Protein AF-A0A8B9N6A5-F1 (afdb_monomer)

Secondary structure (DSSP, 8-state):
----PEEEEEE-TTEEE-TTSS-EEESSTTT-TTS---EEES---SSS-----------

pLDDT: mean 89.79, std 7.8, range [52.97, 94.81]

Nearest PDB structures (foldseek):
  7qs5-assembly2_B  TM=7.555E-01  e=4.122E+00  Homo sapiens

Mean predicted aligned error: 3.91 Å

Foldseek 3Di:
DDQQAFDPVFWDPQWDADPRRSDTDGNQCVPCVPDDGDTGGPDDDPDDDDDDDDDDDDD

InterPro domains:
  IPR043136 B30.2/SPRY domain superfamily [G3DSA:2.60.120.920] (4-59)

Organism: NCBI:txid211598

Radius of gyration: 12.79 Å; Cα contacts (8 Å, |Δi|>4): 68; chains: 1; bounding box: 29×22×32 Å

Sequence (59 aa):
EADAIASPDTSDLHFKASKDRYGGQPLFFEKFPSLWSGARSTHGVTKGKICFEAKVREG

Structure (mmCIF, N/CA/C/O backbone):
data_AF-A0A8B9N6A5-F1
#
_entry.id   AF-A0A8B9N6A5-F1
#
loop_
_atom_site.group_PDB
_atom_site.id
_atom_site.type_symbol
_atom_site.label_atom_id
_atom_site.label_alt_id
_atom_site.label_comp_id
_atom_site.label_asym_id
_atom_site.label_entity_id
_atom_site.label_seq_id
_atom_site.pdbx_PDB_ins_code
_atom_site.Cartn_x
_atom_site.Cartn_y
_atom_site.Cartn_z
_atom_site.occupancy
_atom_site.B_iso_or_equiv
_atom_site.auth_seq_id
_atom_site.auth_comp_id
_atom_site.auth_asym_id
_atom_site.auth_atom_id
_atom_site.pdbx_PDB_model_num
ATOM 1 N N . GLU A 1 1 ? -5.460 10.330 15.230 1.00 52.97 1 GLU A N 1
ATOM 2 C CA . GLU A 1 1 ? -5.736 9.799 13.881 1.00 52.97 1 GLU A CA 1
ATOM 3 C C . GLU A 1 1 ? -5.491 8.304 13.872 1.00 52.97 1 GLU A C 1
ATOM 5 O O . GLU A 1 1 ? -4.784 7.8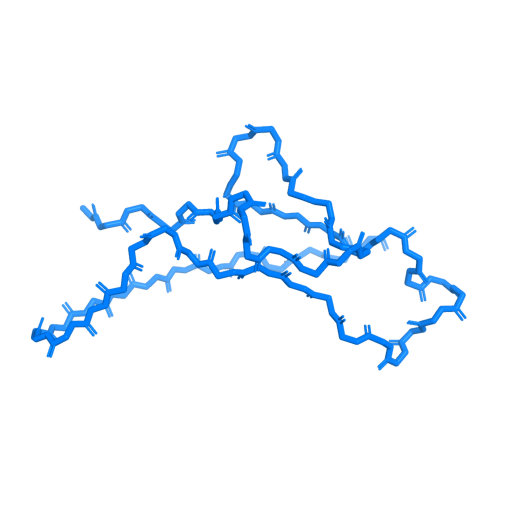23 14.749 1.00 52.97 1 GLU A O 1
ATOM 10 N N . ALA A 1 2 ? -6.110 7.573 12.950 1.00 61.28 2 ALA A N 1
ATOM 11 C CA . ALA A 1 2 ? -5.679 6.212 12.664 1.00 61.28 2 ALA A CA 1
ATOM 12 C C . ALA A 1 2 ? -4.557 6.298 11.626 1.00 61.28 2 ALA A C 1
ATOM 14 O O . ALA A 1 2 ? -4.761 6.884 10.565 1.00 61.28 2 ALA A O 1
ATOM 15 N N . ASP A 1 3 ? -3.399 5.723 11.925 1.00 74.75 3 ASP A N 1
ATOM 16 C CA . ASP A 1 3 ? -2.282 5.692 10.986 1.00 74.75 3 ASP A CA 1
ATOM 17 C C . ASP A 1 3 ? -2.507 4.595 9.934 1.00 74.75 3 ASP A C 1
ATOM 19 O O . ASP A 1 3 ? -2.680 3.416 10.260 1.00 74.75 3 ASP A O 1
ATOM 23 N N . ALA A 1 4 ? -2.497 4.967 8.650 1.00 84.75 4 ALA A N 1
ATOM 24 C CA . ALA A 1 4 ? -2.624 4.026 7.536 1.00 84.75 4 ALA A CA 1
ATOM 25 C C . ALA A 1 4 ? -1.297 3.296 7.270 1.00 84.75 4 ALA A C 1
ATOM 27 O O . ALA A 1 4 ? -0.577 3.593 6.320 1.00 84.75 4 ALA A O 1
ATOM 28 N N . ILE A 1 5 ? -0.977 2.308 8.106 1.00 92.75 5 ILE A N 1
ATOM 29 C CA . ILE A 1 5 ? 0.236 1.486 7.965 1.00 92.75 5 ILE A CA 1
ATOM 30 C C . ILE A 1 5 ? -0.056 0.293 7.054 1.00 92.75 5 ILE A C 1
ATOM 32 O O . ILE A 1 5 ? -1.005 -0.445 7.329 1.00 92.75 5 ILE A O 1
ATOM 36 N N . ALA A 1 6 ? 0.754 0.064 6.018 1.00 91.75 6 ALA A N 1
ATOM 37 C CA . ALA A 1 6 ? 0.626 -1.088 5.124 1.00 91.75 6 ALA A CA 1
ATOM 38 C C . ALA A 1 6 ? 0.877 -2.429 5.846 1.00 91.75 6 ALA A C 1
ATOM 40 O O . ALA A 1 6 ? 1.826 -2.582 6.622 1.00 91.75 6 ALA A O 1
ATOM 41 N N . SER A 1 7 ? 0.031 -3.417 5.563 1.00 90.62 7 SER A N 1
ATOM 42 C CA . SER A 1 7 ? 0.128 -4.780 6.084 1.00 90.62 7 SER A CA 1
ATOM 43 C C . SER A 1 7 ? 1.207 -5.566 5.337 1.00 90.62 7 SER A C 1
ATOM 45 O O . SER A 1 7 ? 1.162 -5.615 4.107 1.00 90.62 7 SER A O 1
ATOM 47 N N . PRO A 1 8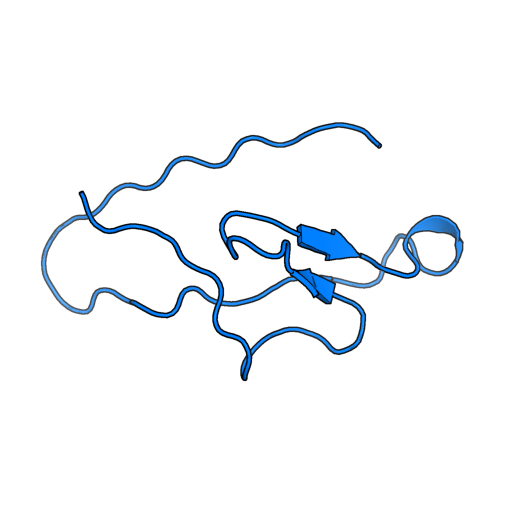 ? 2.143 -6.223 6.045 1.00 82.50 8 PRO A N 1
ATOM 48 C CA . PRO A 1 8 ? 3.197 -7.011 5.408 1.00 82.50 8 PRO A CA 1
ATOM 49 C C . PRO A 1 8 ? 2.660 -8.280 4.729 1.00 82.50 8 PRO A C 1
ATOM 51 O O . PRO A 1 8 ? 3.222 -8.718 3.735 1.00 82.50 8 PRO A O 1
ATOM 54 N N . ASP A 1 9 ? 1.554 -8.838 5.227 1.00 88.44 9 ASP A N 1
ATOM 55 C CA . ASP A 1 9 ? 1.040 -10.141 4.779 1.00 88.44 9 ASP A CA 1
ATOM 56 C C . ASP A 1 9 ? 0.016 -10.040 3.642 1.00 88.44 9 ASP A C 1
ATOM 58 O O . ASP A 1 9 ? -0.500 -11.048 3.165 1.00 88.44 9 ASP A O 1
ATOM 62 N N . THR A 1 10 ? -0.332 -8.821 3.225 1.00 91.75 10 THR A N 1
ATOM 63 C CA . THR A 1 10 ? -1.388 -8.591 2.228 1.00 91.75 10 THR A CA 1
ATOM 64 C C . THR A 1 10 ? -0.938 -7.662 1.103 1.00 91.75 10 THR A C 1
ATOM 66 O O . THR A 1 10 ? -1.773 -6.967 0.519 1.00 91.75 10 THR A O 1
ATOM 69 N N . SER A 1 11 ? 0.367 -7.566 0.857 1.00 93.38 11 SER A N 1
ATOM 70 C CA . SER A 1 11 ? 0.911 -6.842 -0.292 1.00 93.38 11 SER A CA 1
ATOM 71 C C . SER A 1 11 ? 0.984 -7.737 -1.522 1.00 93.38 11 SER A C 1
ATOM 73 O O . SER A 1 11 ? 1.296 -8.924 -1.409 1.00 93.38 11 SER A O 1
ATOM 75 N N . ASP A 1 12 ? 0.778 -7.150 -2.698 1.00 94.62 12 ASP A N 1
ATOM 76 C CA . ASP A 1 12 ? 1.080 -7.825 -3.959 1.00 94.62 12 ASP A CA 1
ATOM 77 C C . ASP A 1 12 ? 2.570 -8.196 -4.025 1.00 94.62 12 ASP A C 1
ATOM 79 O O . ASP A 1 12 ? 3.426 -7.477 -3.505 1.00 94.62 12 ASP A O 1
ATOM 83 N N . LEU A 1 13 ? 2.907 -9.300 -4.702 1.00 93.56 13 LEU A N 1
ATOM 84 C CA . LEU A 1 13 ? 4.292 -9.796 -4.769 1.00 93.56 13 LEU A CA 1
ATOM 85 C C . LEU A 1 13 ? 5.275 -8.786 -5.384 1.00 93.56 13 LEU A C 1
ATOM 87 O O . LEU A 1 13 ? 6.455 -8.796 -5.038 1.00 93.56 13 LEU A O 1
ATOM 91 N N . HIS A 1 14 ? 4.816 -7.913 -6.286 1.00 94.25 14 HIS A N 1
ATOM 92 C CA . HIS A 1 14 ? 5.647 -6.850 -6.864 1.00 94.25 14 HIS A CA 1
ATOM 93 C C . HIS A 1 14 ? 5.444 -5.482 -6.207 1.00 94.25 14 HIS A C 1
ATOM 95 O O . HIS A 1 14 ? 5.893 -4.478 -6.764 1.00 94.25 14 HIS A O 1
ATOM 101 N N . PHE A 1 15 ? 4.816 -5.411 -5.035 1.00 94.81 15 PHE A N 1
ATOM 102 C CA . PHE A 1 15 ? 4.740 -4.188 -4.245 1.00 94.81 15 PHE A CA 1
ATOM 103 C C . PHE A 1 15 ? 5.826 -4.182 -3.167 1.00 94.81 15 PHE A C 1
ATOM 105 O O . PHE A 1 15 ? 5.908 -5.077 -2.327 1.00 94.81 15 PHE A O 1
ATOM 112 N N . LYS A 1 16 ? 6.659 -3.139 -3.155 1.00 94.06 16 LYS A N 1
ATOM 113 C CA . LYS A 1 16 ? 7.663 -2.932 -2.109 1.00 94.06 16 LYS A CA 1
ATOM 114 C C . LYS A 1 16 ? 7.210 -1.826 -1.169 1.00 94.06 16 LYS A C 1
ATOM 116 O O . LYS A 1 16 ? 7.273 -0.651 -1.527 1.00 94.06 16 LYS A O 1
ATOM 121 N N . ALA A 1 17 ? 6.819 -2.202 0.045 1.00 94.00 17 ALA A N 1
ATOM 122 C CA . ALA A 1 17 ? 6.544 -1.245 1.110 1.00 94.00 17 ALA A CA 1
ATOM 123 C C . ALA A 1 17 ? 7.822 -0.505 1.547 1.00 94.00 17 ALA A C 1
ATOM 125 O O . ALA A 1 17 ? 8.930 -1.056 1.530 1.00 94.00 17 ALA A O 1
ATOM 126 N N . SER A 1 18 ? 7.668 0.751 1.962 1.00 93.38 18 SER A N 1
ATOM 127 C CA . SER A 1 18 ? 8.719 1.504 2.643 1.00 93.38 18 SER A CA 1
ATOM 128 C C . SER A 1 18 ? 9.025 0.891 4.015 1.00 93.38 18 SER A C 1
ATOM 130 O O . SER A 1 18 ? 8.209 0.180 4.601 1.00 93.38 18 SER A O 1
ATOM 132 N N . LYS A 1 19 ? 10.211 1.180 4.565 1.00 92.88 19 LYS A N 1
ATOM 133 C CA . LYS A 1 19 ? 10.625 0.654 5.879 1.00 92.88 19 LYS A CA 1
ATOM 134 C C . LYS A 1 19 ? 9.691 1.102 7.012 1.00 92.88 19 LYS A C 1
ATOM 136 O O . LYS A 1 19 ? 9.457 0.339 7.942 1.00 92.88 19 LYS A O 1
ATOM 141 N N . ASP A 1 20 ? 9.165 2.321 6.918 1.00 93.31 20 ASP A N 1
ATOM 142 C CA . ASP A 1 20 ? 8.179 2.883 7.850 1.00 93.31 20 ASP A CA 1
ATOM 143 C C . ASP A 1 20 ? 6.735 2.436 7.554 1.00 93.31 20 ASP A C 1
ATOM 145 O O . ASP A 1 20 ? 5.851 2.643 8.381 1.00 93.31 20 ASP A O 1
ATOM 149 N N . ARG A 1 21 ? 6.511 1.769 6.412 1.00 92.44 21 ARG A N 1
ATOM 150 C CA . ARG A 1 21 ? 5.229 1.231 5.936 1.00 92.44 21 ARG A CA 1
ATOM 151 C C . ARG A 1 21 ? 4.121 2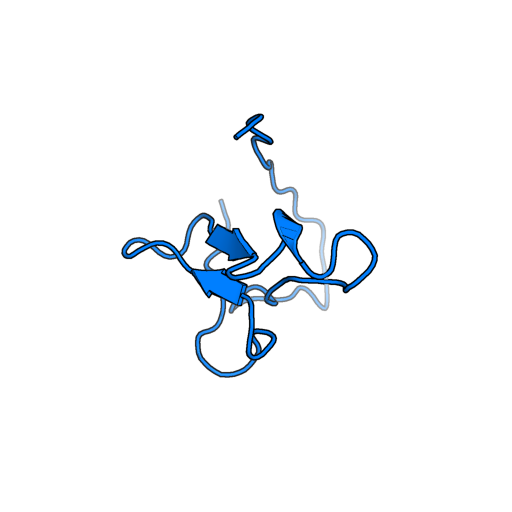.269 5.702 1.00 92.44 21 ARG A C 1
ATOM 153 O O . ARG A 1 21 ? 2.961 1.879 5.592 1.00 92.44 21 ARG A O 1
ATOM 160 N N . TYR A 1 22 ? 4.465 3.550 5.559 1.00 92.81 22 TYR A N 1
ATOM 161 C CA . TYR A 1 22 ? 3.526 4.612 5.156 1.00 92.81 22 TYR A CA 1
ATOM 162 C C . TYR A 1 22 ? 3.423 4.802 3.637 1.00 92.81 22 TYR A C 1
ATOM 164 O O . TYR A 1 22 ? 2.646 5.623 3.154 1.00 92.81 22 TYR A O 1
ATOM 172 N N . GLY A 1 23 ? 4.195 4.045 2.861 1.00 92.31 23 GLY A N 1
ATOM 173 C CA . GLY A 1 23 ? 4.136 4.078 1.410 1.00 92.31 23 GLY A CA 1
ATOM 174 C C . GLY A 1 23 ? 4.779 2.851 0.784 1.00 92.31 23 GLY A C 1
ATOM 175 O O . GLY A 1 23 ? 5.058 1.846 1.442 1.00 92.31 23 GLY A O 1
ATOM 1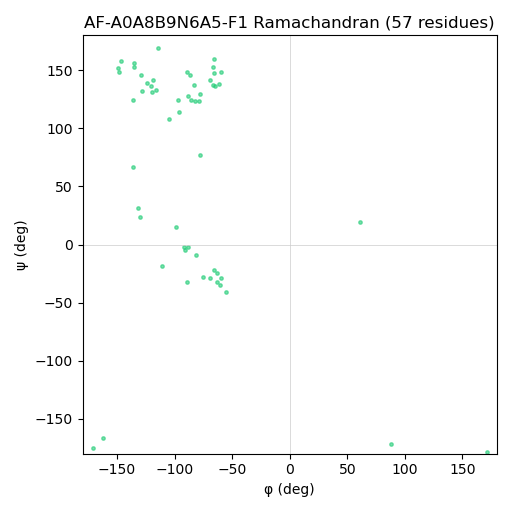76 N N . GLY A 1 24 ? 5.022 2.939 -0.515 1.00 92.75 24 GLY A N 1
ATOM 177 C CA . GLY A 1 24 ? 5.678 1.892 -1.277 1.00 92.75 24 GLY A CA 1
ATOM 178 C C . GLY A 1 24 ? 5.639 2.178 -2.767 1.00 92.75 24 GLY A C 1
ATOM 179 O O . GLY A 1 24 ? 5.135 3.217 -3.194 1.00 92.75 24 GLY A O 1
ATOM 180 N N . GLN A 1 25 ? 6.194 1.258 -3.546 1.00 93.81 25 GLN A N 1
ATOM 181 C CA . GLN A 1 25 ? 6.253 1.374 -5.000 1.00 93.81 25 GLN A CA 1
ATOM 182 C C . GLN A 1 25 ? 6.214 0.000 -5.683 1.00 93.81 25 GLN A C 1
ATOM 184 O O . GLN A 1 25 ? 6.671 -0.990 -5.099 1.00 93.81 25 GLN A O 1
ATOM 189 N N . PRO A 1 26 ? 5.702 -0.079 -6.924 1.00 94.38 26 PRO A N 1
ATOM 190 C CA . PRO A 1 26 ? 5.876 -1.255 -7.770 1.00 94.38 26 PRO A CA 1
ATOM 191 C C . PRO A 1 26 ? 7.358 -1.527 -8.072 1.00 94.38 26 PRO A C 1
ATOM 193 O O . PRO A 1 26 ? 8.113 -0.617 -8.394 1.00 94.38 26 PRO A O 1
ATOM 196 N N . LEU A 1 27 ? 7.766 -2.796 -8.027 1.00 94.06 27 LEU A N 1
ATOM 197 C CA . LEU A 1 27 ? 9.131 -3.232 -8.351 1.00 94.06 27 LEU A CA 1
ATOM 198 C C . LEU A 1 27 ? 9.433 -3.240 -9.857 1.00 94.06 27 LEU A C 1
ATOM 200 O O . LEU A 1 27 ? 10.591 -3.115 -10.244 1.00 94.06 27 LEU A O 1
ATOM 204 N N . PHE A 1 28 ? 8.416 -3.429 -10.702 1.00 91.94 28 PHE A N 1
ATOM 205 C CA . PHE A 1 28 ? 8.592 -3.713 -12.134 1.00 91.94 28 PHE A CA 1
ATOM 206 C C . PHE A 1 28 ? 7.715 -2.842 -13.043 1.00 91.94 28 PHE A C 1
ATOM 208 O O . PHE A 1 28 ? 7.305 -3.297 -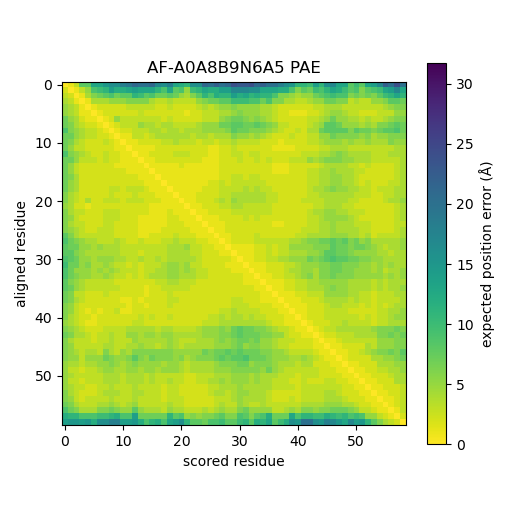14.111 1.00 91.94 28 PHE A O 1
ATOM 215 N N . PHE A 1 29 ? 7.418 -1.604 -12.636 1.00 90.94 29 PHE A N 1
ATOM 216 C CA . PHE A 1 29 ? 6.515 -0.716 -13.379 1.00 90.94 29 PHE A CA 1
ATOM 217 C C . PHE A 1 29 ? 6.938 -0.505 -14.840 1.00 90.94 29 PHE A C 1
ATOM 219 O O . PHE A 1 29 ? 6.103 -0.580 -15.730 1.00 90.94 29 PHE A O 1
ATOM 226 N N . GLU A 1 30 ? 8.238 -0.350 -15.106 1.00 91.75 30 GLU A N 1
ATOM 227 C CA . GLU A 1 30 ? 8.761 -0.170 -16.470 1.00 91.75 30 GLU A CA 1
ATOM 228 C C . GLU A 1 30 ? 8.504 -1.375 -17.387 1.00 91.75 30 GLU A C 1
ATOM 230 O O . GLU A 1 30 ? 8.322 -1.217 -18.591 1.00 91.75 30 GLU A O 1
ATOM 235 N N . LYS A 1 31 ? 8.491 -2.592 -16.830 1.00 94.19 31 LYS A N 1
ATOM 236 C CA . LYS A 1 31 ? 8.279 -3.830 -17.598 1.00 94.19 31 LYS A CA 1
ATOM 237 C C . LYS A 1 31 ? 6.803 -4.193 -17.711 1.00 94.19 31 LYS A C 1
ATOM 239 O O . LYS A 1 31 ? 6.396 -4.790 -18.704 1.00 94.19 31 LYS A O 1
ATOM 244 N N . PHE A 1 32 ? 6.016 -3.855 -16.691 1.00 92.69 32 PHE A N 1
ATOM 245 C CA . PHE A 1 32 ? 4.606 -4.217 -16.583 1.00 92.69 32 PHE A CA 1
ATOM 246 C C . PHE A 1 32 ? 3.771 -3.015 -16.114 1.00 92.69 32 PHE A C 1
ATOM 248 O O . PHE A 1 32 ? 3.215 -3.045 -15.016 1.00 92.69 32 PHE A O 1
ATOM 255 N N . PRO A 1 33 ? 3.646 -1.954 -16.932 1.00 90.31 33 PRO A N 1
ATOM 256 C CA . PRO A 1 33 ? 2.995 -0.707 -16.516 1.00 90.31 33 PRO A CA 1
ATOM 257 C C . PRO A 1 33 ? 1.496 -0.871 -16.232 1.00 90.31 33 PRO A C 1
ATOM 259 O O . PRO A 1 33 ? 0.905 -0.081 -15.503 1.00 90.31 33 PRO A O 1
ATOM 262 N N . SER A 1 34 ? 0.871 -1.911 -16.788 1.00 92.44 34 SER A N 1
ATOM 263 C CA . SER A 1 34 ? -0.547 -2.224 -16.577 1.00 92.44 34 SER A CA 1
ATOM 264 C C . SER A 1 34 ? -0.804 -3.162 -15.393 1.00 92.44 34 SER A C 1
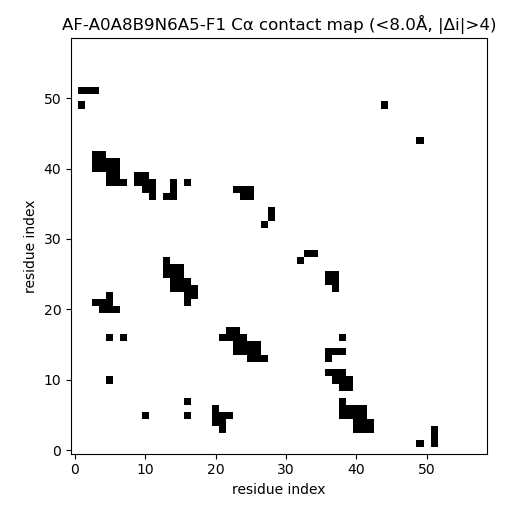ATOM 266 O O . SER A 1 34 ? -1.962 -3.443 -15.085 1.00 92.44 34 SER A O 1
ATOM 268 N N . LEU A 1 35 ? 0.241 -3.680 -14.741 1.00 94.44 35 LEU A N 1
ATOM 269 C CA . LEU A 1 35 ? 0.095 -4.609 -13.625 1.00 94.44 35 LEU A CA 1
ATOM 270 C C . LEU A 1 35 ? -0.182 -3.841 -12.324 1.00 94.44 35 LEU A C 1
ATOM 272 O O . LEU A 1 35 ? 0.592 -2.978 -11.914 1.0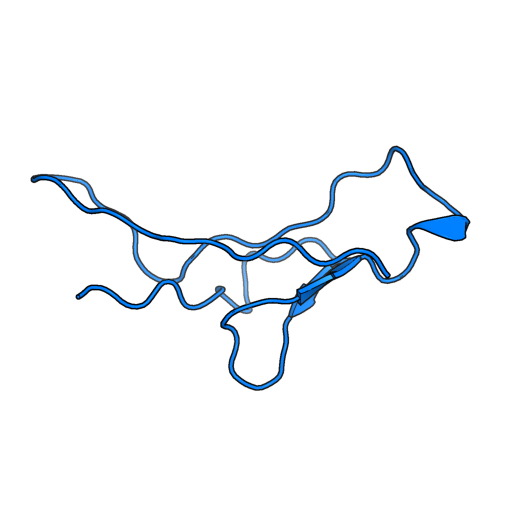0 94.44 35 LEU A O 1
ATOM 276 N N . TRP A 1 36 ? -1.288 -4.167 -11.657 1.00 92.56 36 TRP A N 1
ATOM 277 C CA . TRP A 1 36 ? -1.697 -3.521 -10.405 1.00 92.56 36 TRP A CA 1
ATOM 278 C C . TRP A 1 36 ? -0.738 -3.814 -9.267 1.00 92.56 36 TRP A C 1
ATOM 280 O O . TRP A 1 36 ? -0.341 -4.956 -9.112 1.00 92.56 36 TRP A O 1
ATOM 290 N N . SER A 1 37 ? -0.394 -2.807 -8.465 1.00 93.94 37 SER A N 1
ATOM 291 C CA . SER A 1 37 ? 0.536 -2.933 -7.340 1.00 93.94 37 SER A CA 1
ATOM 292 C C . SER A 1 37 ? 0.015 -2.195 -6.116 1.00 93.94 37 SER A C 1
ATOM 294 O O . SER A 1 37 ? -0.223 -0.986 -6.189 1.00 93.94 37 SER A O 1
ATOM 296 N N . GLY A 1 38 ? -0.111 -2.882 -4.986 1.00 94.25 38 GLY A N 1
ATOM 297 C CA . GLY A 1 38 ? -0.517 -2.255 -3.738 1.00 94.25 38 GLY A CA 1
ATOM 298 C C . GLY A 1 38 ? -0.406 -3.145 -2.504 1.00 94.25 38 GLY A C 1
ATOM 299 O O . GLY A 1 38 ? 0.091 -4.272 -2.526 1.00 94.25 38 GLY A O 1
ATOM 300 N N . ALA A 1 39 ? -0.885 -2.593 -1.392 1.00 94.12 39 ALA A N 1
ATOM 301 C CA . ALA A 1 39 ? -1.049 -3.281 -0.120 1.00 94.12 39 ALA A CA 1
ATOM 302 C C . ALA A 1 39 ? -2.281 -2.737 0.612 1.00 94.12 39 ALA A C 1
ATOM 304 O O . ALA A 1 39 ? -2.723 -1.610 0.380 1.00 94.12 39 ALA A O 1
ATOM 305 N N . ARG A 1 40 ? -2.830 -3.531 1.532 1.00 93.56 40 ARG A N 1
ATOM 306 C CA . ARG A 1 40 ? -3.917 -3.104 2.425 1.00 93.56 40 ARG A CA 1
ATOM 307 C C . ARG A 1 40 ? -3.346 -2.498 3.701 1.00 93.56 40 ARG A C 1
ATOM 309 O O . ARG A 1 40 ? -2.316 -2.961 4.180 1.00 93.56 40 ARG A O 1
ATOM 316 N N . SER A 1 41 ? -4.034 -1.530 4.307 1.00 92.12 41 SER A N 1
ATOM 317 C CA . SER A 1 41 ? -3.675 -1.084 5.658 1.00 92.12 41 SER A CA 1
ATOM 318 C C . SER A 1 41 ? -3.925 -2.183 6.702 1.00 92.12 41 SER A C 1
ATOM 320 O O . SER A 1 41 ? -4.781 -3.047 6.513 1.00 92.12 41 SER A O 1
ATOM 322 N N . THR A 1 42 ? -3.167 -2.149 7.796 1.00 91.62 42 THR A N 1
ATOM 323 C CA . THR A 1 42 ? -3.298 -3.030 8.971 1.00 91.62 42 THR A CA 1
ATOM 324 C C . THR A 1 42 ? -4.627 -2.854 9.694 1.00 91.62 42 THR A C 1
ATOM 326 O O . THR A 1 42 ? -5.099 -3.786 10.340 1.00 91.62 42 THR A O 1
ATOM 329 N N . HIS A 1 43 ? -5.250 -1.684 9.558 1.00 88.38 43 HIS A N 1
ATOM 330 C CA . HIS A 1 43 ? -6.514 -1.366 10.201 1.00 88.38 43 HIS A CA 1
ATOM 331 C C . HIS A 1 43 ? -7.575 -1.037 9.150 1.00 88.38 43 HIS A C 1
ATOM 333 O O . HIS A 1 43 ? -7.357 -0.245 8.235 1.00 88.38 43 HIS A O 1
ATOM 339 N N . GLY A 1 44 ? -8.743 -1.660 9.301 1.00 87.44 44 GLY A N 1
ATOM 340 C CA . GLY A 1 44 ? -9.961 -1.326 8.568 1.00 87.44 44 GLY A CA 1
ATOM 341 C C . GLY A 1 44 ? -11.028 -0.777 9.514 1.00 87.44 44 GLY A C 1
ATOM 342 O O . GLY A 1 44 ? -10.903 -0.879 10.733 1.00 87.44 44 GLY A O 1
ATOM 343 N N . VAL A 1 45 ? -12.101 -0.217 8.956 1.00 89.88 45 VAL A N 1
ATOM 344 C CA . VAL A 1 45 ? -13.237 0.304 9.727 1.00 89.88 45 VAL A CA 1
ATOM 345 C C . VAL A 1 45 ? -14.503 -0.480 9.414 1.00 89.88 45 VAL A C 1
ATOM 347 O O . VAL A 1 45 ? -14.829 -0.715 8.256 1.00 89.88 45 VAL A O 1
ATOM 350 N N . THR A 1 46 ? -15.232 -0.878 10.454 1.00 94.00 46 THR A N 1
ATOM 351 C CA . THR A 1 46 ? -16.547 -1.533 10.328 1.00 94.00 46 THR A CA 1
ATOM 352 C C . THR A 1 46 ? -17.693 -0.646 10.817 1.00 94.00 46 THR A C 1
ATOM 354 O O . THR A 1 46 ? -18.847 -0.893 10.474 1.00 94.00 46 THR A O 1
ATOM 357 N N . LYS A 1 47 ? -17.392 0.388 11.617 1.00 94.12 47 LYS A N 1
ATOM 358 C CA . LYS A 1 47 ? -18.341 1.371 12.161 1.00 94.12 47 LYS A CA 1
ATOM 359 C C . LYS A 1 47 ? -17.660 2.733 12.330 1.00 94.12 47 LYS A C 1
ATOM 361 O O . LYS A 1 47 ? -16.485 2.787 12.671 1.00 94.12 47 LYS A O 1
ATOM 366 N N . GLY A 1 48 ? -18.419 3.819 12.180 1.00 93.00 48 GLY A N 1
ATOM 367 C CA . GLY A 1 48 ? -17.907 5.191 12.302 1.00 93.00 48 GLY A CA 1
ATOM 368 C C . GLY A 1 48 ? -17.359 5.756 10.987 1.00 93.00 48 GLY A C 1
ATOM 369 O O . GLY A 1 48 ? -17.552 5.170 9.925 1.00 93.00 48 GLY A O 1
ATOM 370 N N . LYS A 1 49 ? -16.714 6.926 11.060 1.00 91.12 49 LYS A N 1
ATOM 371 C CA . LYS A 1 49 ? -16.089 7.614 9.918 1.00 91.12 49 LYS A CA 1
ATOM 372 C C . LYS A 1 49 ? -14.603 7.799 10.197 1.00 91.12 49 LYS A C 1
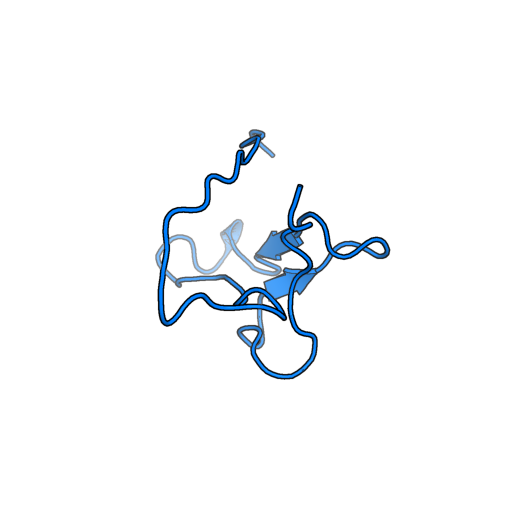ATOM 374 O O . LYS A 1 49 ? -14.245 8.196 11.303 1.00 91.12 49 LYS A O 1
ATOM 379 N N . ILE A 1 50 ? -13.772 7.545 9.194 1.00 89.81 50 ILE A N 1
ATOM 380 C CA . ILE A 1 50 ? -12.330 7.797 9.237 1.00 89.81 50 ILE A CA 1
ATOM 381 C C . ILE A 1 50 ? -11.896 8.470 7.939 1.00 89.81 50 ILE A C 1
ATOM 383 O O . ILE A 1 50 ? -12.555 8.309 6.911 1.00 89.81 50 ILE A O 1
ATOM 387 N N . CYS A 1 51 ? -10.783 9.192 8.000 1.00 89.88 51 CYS A N 1
ATOM 388 C CA . CYS A 1 51 ? -10.161 9.836 6.853 1.00 89.88 51 CYS A CA 1
ATOM 389 C C . CYS A 1 51 ? -8.681 9.468 6.822 1.00 89.88 51 CYS A C 1
ATOM 391 O O . CYS A 1 51 ? -8.055 9.332 7.873 1.00 89.88 51 CYS A O 1
ATOM 393 N N . PHE A 1 52 ? -8.143 9.341 5.615 1.00 88.12 52 PHE A N 1
ATOM 394 C CA . PHE A 1 52 ? -6.721 9.162 5.365 1.00 88.12 52 PHE A CA 1
ATOM 395 C C . PHE A 1 52 ? -6.304 10.080 4.224 1.00 88.12 52 PHE A C 1
ATOM 397 O O . PHE A 1 52 ? -7.109 10.374 3.338 1.00 88.12 52 PHE A O 1
ATOM 404 N N . GLU A 1 53 ? -5.038 10.476 4.223 1.00 91.69 53 GLU A N 1
ATOM 405 C CA . GLU A 1 53 ? -4.419 11.219 3.134 1.00 91.69 53 GLU A CA 1
ATOM 406 C C . GLU A 1 53 ? -3.268 10.397 2.549 1.00 91.69 53 GLU A C 1
ATOM 408 O O . GLU A 1 53 ? -2.536 9.724 3.276 1.00 91.69 53 GLU A O 1
ATOM 413 N N . ALA A 1 54 ? -3.108 10.445 1.228 1.00 90.50 54 ALA A N 1
ATOM 414 C CA . ALA A 1 54 ? -1.999 9.815 0.530 1.00 90.50 54 ALA A CA 1
ATOM 415 C C . ALA A 1 54 ? -1.320 10.837 -0.379 1.00 90.50 54 ALA A C 1
ATOM 417 O O . AL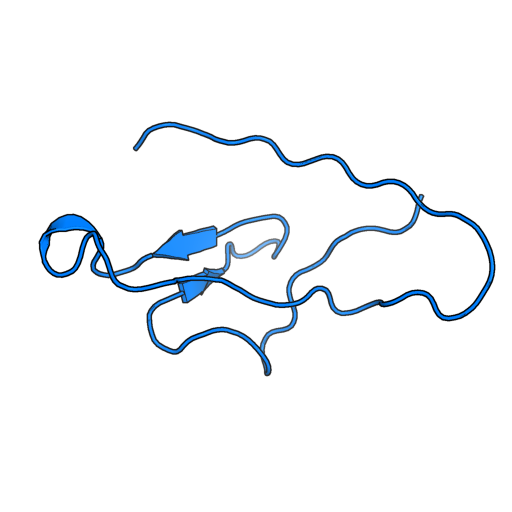A A 1 54 ? -1.974 11.519 -1.169 1.00 90.50 54 ALA A O 1
ATOM 418 N N . LYS A 1 55 ? 0.010 10.905 -0.304 1.00 92.44 55 LYS A N 1
ATOM 419 C CA . LYS A 1 55 ? 0.813 11.721 -1.212 1.00 92.44 55 LYS A CA 1
ATOM 420 C C . LYS A 1 55 ? 1.341 10.860 -2.351 1.00 92.44 55 LYS A C 1
ATOM 422 O O . LYS A 1 55 ? 2.196 10.004 -2.133 1.00 92.44 55 LYS A O 1
ATOM 427 N N . VAL A 1 56 ? 0.878 11.134 -3.566 1.00 90.81 56 VAL A N 1
ATOM 428 C CA . VAL A 1 56 ? 1.430 10.535 -4.787 1.00 90.81 56 VAL A CA 1
ATOM 429 C C . VAL A 1 56 ? 2.667 11.326 -5.209 1.00 90.81 56 VAL A C 1
ATOM 431 O O . VAL A 1 56 ? 2.685 12.556 -5.131 1.00 90.81 56 VAL A O 1
ATOM 434 N N . ARG A 1 57 ? 3.723 10.622 -5.617 1.00 86.12 57 ARG A N 1
ATOM 435 C CA . ARG A 1 57 ? 4.938 11.212 -6.186 1.00 86.12 57 ARG A CA 1
ATOM 436 C C . ARG A 1 57 ? 5.175 10.582 -7.550 1.00 86.12 57 ARG A C 1
ATOM 438 O O . ARG A 1 57 ? 4.990 9.376 -7.685 1.00 86.12 57 ARG A O 1
ATOM 445 N N . GLU A 1 58 ? 5.579 11.386 -8.525 1.00 79.88 58 GLU A N 1
ATOM 446 C CA . GLU A 1 58 ? 6.173 10.847 -9.748 1.00 79.88 58 GLU A CA 1
ATOM 447 C C . GLU A 1 58 ? 7.552 10.265 -9.424 1.00 79.88 58 GLU A C 1
ATOM 449 O O . GLU A 1 58 ? 8.263 10.784 -8.553 1.00 79.88 58 GLU A O 1
ATOM 454 N N . GLY A 1 59 ? 7.856 9.141 -10.071 1.00 67.19 59 GLY A N 1
ATOM 455 C CA . GLY A 1 59 ? 9.152 8.468 -10.028 1.00 67.19 59 GLY A CA 1
ATOM 456 C C . GLY A 1 59 ? 10.022 8.885 -11.197 1.00 67.19 59 GLY A C 1
ATOM 457 O O . GLY A 1 59 ? 9.446 9.153 -12.274 1.00 67.19 59 GLY A O 1
#

Solvent-accessible surface area (backbone atoms only — not comparable to full-atom values): 4111 Å² total; per-residue (Å²): 134,78,79,72,35,50,28,87,91,56,42,40,94,52,32,43,66,39,96,87,22,74,50,62,46,60,75,50,45,93,84,40,73,86,60,87,61,48,58,43,51,72,68,85,84,93,75,88,87,86,80,84,87,82,88,87,75,90,129